Protein AF-A0A2V5MVK6-F1 (afdb_monomer)

Nearest PDB structures (foldseek):
  5brr-assembly1_E  TM=4.478E-01  e=1.417E-01  Homo sapiens
  4xsk-assembly1_U  TM=4.861E-01  e=4.712E-01  Homo sapiens
  4boh-assembly1_H  TM=4.352E-01  e=8.841E-01  Homo sapiens
  2pgb-assembly1_B  TM=3.565E-01  e=7.033E-01  Homo sapiens
  3hki-assembly1_B  TM=4.281E-01  e=1.397E+00  Mus musculus

Solvent-accessible surface area (backbone atoms only — not comparable to full-atom values): 9851 Å² total; per-residue (Å²): 133,85,86,83,58,66,47,79,47,48,34,74,73,56,76,62,59,75,86,83,44,82,58,70,43,84,49,91,91,46,57,37,76,65,52,62,48,82,54,76,89,72,81,55,84,75,80,56,97,80,70,69,93,68,65,58,37,45,33,42,51,30,73,74,48,55,72,72,40,67,88,78,56,80,87,76,53,78,90,70,61,82,85,71,82,58,82,54,81,70,42,75,50,75,53,71,49,62,50,72,92,56,43,52,76,57,102,90,48,53,50,58,52,76,43,63,50,66,20,34,30,57,59,68,69,55,33,60,73,71,73,47,51,62,76,83,47,88,60,67,49,65,56,86,92,73,61,73,81,121

Mean predicted aligned error: 9.44 Å

Radius of gyration: 18.19 Å; Cα contacts (8 Å, |Δi|>4): 181; chains: 1; bounding box: 41×37×44 Å

Sequence (150 aa):
MSLILVLLTAAHVTDHLDGHHFLFIPGEDRIIQVEGGFAQLGRAAERDEKASSLDVAYYHLERSFVKRLSNCYHPIAKSGIGMLDQTLNGDLYSLAGYPTATSIVESDSCAAEFFAMTGAVPHDRFYRKLGYRRDMHVLTQFNIRRNVML

Structure (mmCIF, N/CA/C/O backbone):
data_AF-A0A2V5MVK6-F1
#
_entry.id   AF-A0A2V5MVK6-F1
#
loop_
_atom_site.group_PDB
_atom_site.id
_atom_site.type_symbol
_atom_site.label_atom_id
_atom_site.label_alt_id
_atom_site.label_comp_id
_atom_site.label_asym_id
_atom_site.label_entity_id
_atom_site.label_seq_id
_atom_site.pdbx_PDB_ins_code
_atom_site.Cartn_x
_atom_site.Cartn_y
_atom_site.Cartn_z
_atom_site.occupancy
_atom_site.B_iso_or_equiv
_atom_site.auth_seq_id
_atom_site.auth_comp_id
_atom_site.auth_asym_id
_atom_site.auth_atom_id
_atom_site.pdbx_PDB_model_num
ATOM 1 N N . MET A 1 1 ? -5.739 -22.649 -16.959 1.00 47.34 1 MET A N 1
ATOM 2 C CA . MET A 1 1 ? -6.132 -21.229 -16.825 1.00 47.34 1 MET A CA 1
ATOM 3 C C . MET A 1 1 ? -4.904 -20.425 -16.443 1.00 47.34 1 MET A C 1
ATOM 5 O O . MET A 1 1 ? -4.215 -20.818 -15.512 1.00 47.34 1 MET A O 1
ATOM 9 N N . SER A 1 2 ? -4.602 -19.354 -17.173 1.00 59.47 2 SER A N 1
ATOM 10 C CA . SER A 1 2 ? -3.552 -18.410 -16.776 1.00 59.47 2 SER A CA 1
ATOM 11 C C . SER A 1 2 ? -4.073 -17.570 -15.611 1.00 59.47 2 SER A C 1
ATOM 13 O O . SER A 1 2 ? -5.128 -16.953 -15.736 1.00 59.47 2 SER A O 1
ATOM 15 N N . LEU A 1 3 ? -3.370 -17.577 -14.479 1.00 70.00 3 LEU A N 1
ATOM 16 C CA . LEU A 1 3 ? -3.653 -16.672 -13.364 1.00 70.00 3 LEU A CA 1
ATOM 17 C C . LEU A 1 3 ? -3.391 -15.234 -13.827 1.00 70.00 3 LEU A C 1
ATOM 19 O O . LEU A 1 3 ? -2.291 -14.927 -14.285 1.00 70.00 3 LEU A O 1
ATOM 23 N N . ILE A 1 4 ? -4.409 -14.380 -13.735 1.00 82.31 4 ILE A N 1
ATOM 24 C CA . ILE A 1 4 ? -4.283 -12.941 -13.977 1.00 82.31 4 ILE A CA 1
ATOM 25 C C . ILE A 1 4 ? -4.003 -12.294 -12.625 1.00 82.31 4 ILE A C 1
ATOM 27 O O . ILE A 1 4 ? -4.818 -12.412 -11.711 1.00 82.31 4 ILE A O 1
ATOM 31 N N . LEU A 1 5 ? -2.855 -11.629 -12.506 1.00 88.50 5 LEU A N 1
ATOM 32 C CA . LEU A 1 5 ? -2.513 -10.826 -11.339 1.00 88.50 5 LEU A CA 1
ATOM 33 C C . LEU A 1 5 ? -2.740 -9.350 -11.665 1.00 88.50 5 LEU A C 1
ATOM 35 O O . LEU A 1 5 ? -2.366 -8.877 -12.741 1.00 88.50 5 LEU A O 1
ATOM 39 N N . VAL A 1 6 ? -3.369 -8.641 -10.734 1.00 89.94 6 VAL A N 1
ATOM 40 C CA . VAL A 1 6 ? -3.643 -7.208 -10.844 1.00 89.94 6 VAL A CA 1
ATOM 41 C C . VAL A 1 6 ? -3.179 -6.498 -9.582 1.00 89.94 6 VAL A C 1
ATOM 43 O O . VAL A 1 6 ? -3.222 -7.077 -8.496 1.00 89.94 6 VAL A O 1
ATOM 46 N N . LEU A 1 7 ? -2.775 -5.239 -9.724 1.00 90.06 7 LEU A N 1
ATOM 47 C CA . LEU A 1 7 ? -2.661 -4.314 -8.599 1.00 90.06 7 LEU A CA 1
ATOM 48 C C . LEU A 1 7 ? -3.991 -3.589 -8.442 1.00 90.06 7 LEU A C 1
ATOM 50 O O . LEU A 1 7 ? -4.479 -3.023 -9.415 1.00 90.06 7 LEU A O 1
ATOM 54 N N . LEU A 1 8 ? -4.565 -3.600 -7.241 1.00 89.06 8 LEU A N 1
ATOM 55 C CA . LEU A 1 8 ? -5.685 -2.730 -6.887 1.00 89.06 8 LEU A CA 1
ATOM 56 C C . LEU A 1 8 ? -5.131 -1.408 -6.357 1.00 89.06 8 LEU A C 1
ATOM 58 O O . LEU A 1 8 ? -4.209 -1.407 -5.545 1.00 89.06 8 LEU A O 1
ATOM 62 N N . THR A 1 9 ? -5.681 -0.294 -6.825 1.00 87.69 9 THR A N 1
ATOM 63 C CA . THR A 1 9 ? -5.250 1.055 -6.438 1.00 87.69 9 THR A CA 1
ATOM 64 C C . THR A 1 9 ? -6.427 2.028 -6.481 1.00 87.69 9 THR A C 1
ATOM 66 O O . THR A 1 9 ? -7.531 1.655 -6.882 1.00 87.69 9 THR A O 1
ATOM 69 N N . ALA A 1 10 ? -6.205 3.270 -6.062 1.00 86.12 10 ALA A N 1
ATOM 70 C CA . ALA A 1 10 ? -7.167 4.344 -6.250 1.00 86.12 10 ALA A CA 1
ATOM 71 C C . ALA A 1 10 ? -7.251 4.751 -7.730 1.00 86.12 10 ALA A C 1
ATOM 73 O O . ALA A 1 10 ? -6.249 4.726 -8.449 1.00 86.12 10 ALA A O 1
ATOM 74 N N . ALA A 1 11 ? -8.437 5.134 -8.200 1.00 83.06 11 ALA A N 1
ATOM 75 C CA . ALA A 1 11 ? -8.629 5.534 -9.590 1.00 83.06 11 ALA A CA 1
ATOM 76 C C . ALA A 1 11 ? -7.834 6.803 -9.925 1.00 83.06 11 ALA A C 1
ATOM 78 O O . ALA A 1 11 ? -7.169 6.839 -10.961 1.00 83.06 11 ALA A O 1
ATOM 79 N N . HIS A 1 12 ? -7.793 7.783 -9.019 1.00 83.44 12 HIS A N 1
ATOM 80 C CA . HIS A 1 12 ? -7.043 9.024 -9.248 1.00 83.44 12 HIS A CA 1
ATOM 81 C C . HIS A 1 12 ? -5.528 8.806 -9.424 1.00 83.44 12 HIS A C 1
ATOM 83 O O . HIS A 1 12 ? -4.871 9.581 -10.111 1.00 83.44 12 HIS A O 1
ATOM 89 N N . VAL A 1 13 ? -4.954 7.731 -8.861 1.00 82.31 13 VAL A N 1
ATOM 90 C CA . VAL A 1 13 ? -3.531 7.382 -9.066 1.00 82.31 13 VAL A CA 1
ATOM 91 C C . VAL A 1 13 ? -3.256 7.061 -10.536 1.00 82.31 13 VAL A C 1
ATOM 93 O O . VAL A 1 13 ? -2.157 7.285 -11.036 1.00 82.31 13 VAL A O 1
ATOM 96 N N . THR A 1 14 ? -4.261 6.545 -11.242 1.00 77.12 14 THR A N 1
ATOM 97 C CA . THR A 1 14 ? -4.135 6.120 -12.639 1.00 77.12 14 THR A CA 1
ATOM 98 C C . THR A 1 14 ? -4.442 7.224 -13.647 1.00 77.12 14 THR A C 1
ATOM 100 O O . THR A 1 14 ? -4.042 7.099 -14.801 1.00 77.12 14 THR A O 1
ATOM 103 N N . ASP A 1 15 ? -5.065 8.328 -13.219 1.00 74.56 15 ASP A N 1
ATOM 104 C CA . ASP A 1 15 ? -5.422 9.455 -14.095 1.00 74.56 15 ASP A CA 1
ATOM 105 C C . ASP A 1 15 ? -4.197 10.147 -14.716 1.00 74.56 15 ASP A C 1
ATOM 107 O O . ASP A 1 15 ? -4.306 10.783 -15.764 1.00 74.56 15 ASP A O 1
ATOM 111 N N . HIS A 1 16 ? -3.030 10.003 -14.087 1.00 70.12 16 HIS A N 1
ATOM 112 C CA . HIS A 1 16 ? -1.780 10.623 -14.521 1.00 70.12 16 HIS A CA 1
ATOM 113 C C . HIS A 1 16 ? -0.935 9.735 -15.443 1.00 70.12 16 HIS A C 1
ATOM 115 O O . HIS A 1 16 ? 0.075 10.200 -15.955 1.00 70.12 16 HIS A O 1
ATOM 121 N N . LEU A 1 17 ? -1.320 8.475 -15.675 1.00 74.19 17 LEU A N 1
ATOM 122 C CA . LEU A 1 17 ? -0.550 7.545 -16.503 1.00 74.19 17 LEU A CA 1
ATOM 123 C C . LEU A 1 17 ? -0.769 7.848 -17.995 1.00 74.19 17 LEU A C 1
ATOM 125 O O . LEU A 1 17 ? -1.709 7.358 -18.617 1.00 74.19 17 LEU A O 1
ATOM 129 N N . ASP A 1 18 ? 0.115 8.658 -18.570 1.00 68.19 18 ASP A N 1
ATOM 130 C CA . ASP A 1 18 ? 0.027 9.193 -19.938 1.00 68.19 18 ASP A CA 1
ATOM 131 C C . ASP A 1 18 ? 1.228 8.808 -20.828 1.00 68.19 18 ASP A C 1
ATOM 133 O O . ASP A 1 18 ? 1.466 9.413 -21.871 1.00 68.19 18 ASP A O 1
ATOM 137 N N . GLY A 1 19 ? 1.992 7.789 -20.422 1.00 67.69 19 GLY A N 1
ATOM 138 C CA . GLY A 1 19 ? 3.211 7.343 -21.107 1.00 67.69 19 GLY A CA 1
ATOM 139 C C . GLY A 1 19 ? 4.476 8.108 -20.703 1.00 67.69 19 GLY A C 1
ATOM 140 O O . GLY A 1 19 ? 5.575 7.647 -21.009 1.00 67.69 19 GLY A O 1
ATOM 141 N N . HIS A 1 20 ? 4.334 9.220 -19.976 1.00 68.38 20 HIS A N 1
ATOM 142 C CA . HIS A 1 20 ? 5.441 9.953 -19.355 1.00 68.38 20 HIS A CA 1
ATOM 143 C C . HIS A 1 20 ? 5.488 9.775 -17.835 1.00 68.38 20 HIS A C 1
ATOM 145 O O . HIS A 1 20 ? 6.543 9.957 -17.231 1.00 68.38 20 HIS A O 1
ATOM 151 N N . HIS A 1 21 ? 4.374 9.368 -17.227 1.00 76.50 21 HIS A N 1
ATOM 152 C CA . HIS A 1 21 ? 4.305 8.996 -15.819 1.00 76.50 21 HIS A CA 1
ATOM 153 C C . HIS A 1 21 ? 4.133 7.488 -15.663 1.00 76.50 21 HIS A C 1
ATOM 155 O O . HIS A 1 21 ? 3.341 6.848 -16.362 1.00 76.50 21 HIS A O 1
ATOM 161 N N . PHE A 1 22 ? 4.860 6.929 -14.700 1.00 80.25 22 PHE A N 1
ATOM 162 C CA . PHE A 1 22 ? 4.906 5.498 -14.447 1.00 80.25 22 PHE A CA 1
ATOM 163 C C . PHE A 1 22 ? 4.495 5.183 -13.015 1.00 80.25 22 PHE A C 1
ATOM 165 O O . PHE A 1 22 ? 4.719 5.970 -12.095 1.00 80.25 22 PHE A O 1
ATOM 172 N N . LEU A 1 23 ? 3.906 4.004 -12.827 1.00 85.31 23 LEU A N 1
ATOM 173 C CA . LEU A 1 23 ? 3.623 3.482 -11.500 1.00 85.31 23 LEU A CA 1
ATOM 174 C C . LEU A 1 23 ? 4.868 2.777 -10.964 1.00 85.31 23 LEU A C 1
ATOM 176 O O . LEU A 1 23 ? 5.507 2.007 -11.681 1.00 85.31 23 LEU A O 1
ATOM 180 N N . PHE A 1 24 ? 5.166 3.000 -9.691 1.00 86.56 24 PHE A N 1
ATOM 181 C CA . PHE A 1 24 ? 6.271 2.364 -8.993 1.00 86.56 24 PHE A CA 1
ATOM 182 C C . PHE A 1 24 ? 5.759 1.600 -7.769 1.00 86.56 24 PHE A C 1
ATOM 184 O O . PHE A 1 24 ? 4.830 2.050 -7.098 1.00 86.56 24 PHE A O 1
ATOM 191 N N . ILE A 1 25 ? 6.366 0.450 -7.473 1.00 88.00 25 ILE A N 1
ATOM 192 C CA . ILE A 1 25 ? 6.083 -0.355 -6.276 1.00 88.00 25 ILE A CA 1
ATOM 193 C C . ILE A 1 25 ? 7.388 -0.792 -5.602 1.00 88.00 25 ILE A C 1
ATOM 195 O O . ILE A 1 25 ? 8.432 -0.814 -6.254 1.00 88.00 25 ILE A O 1
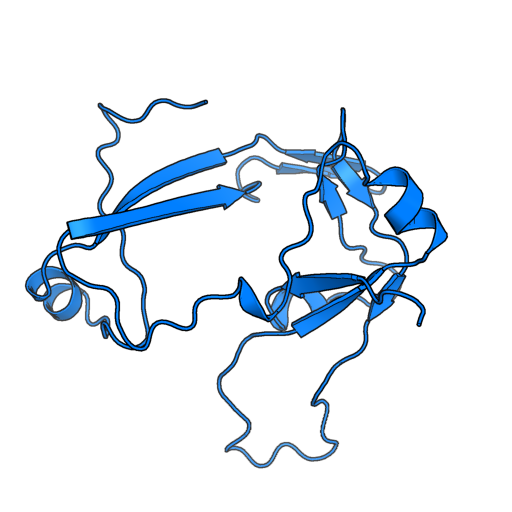ATOM 199 N N . PRO A 1 26 ? 7.363 -1.180 -4.320 1.00 86.06 26 PRO A N 1
ATOM 200 C CA . PRO A 1 26 ? 8.528 -1.766 -3.659 1.00 86.06 26 PRO A CA 1
ATOM 201 C C . PRO A 1 26 ? 9.023 -3.033 -4.364 1.00 86.06 26 PRO A C 1
ATOM 203 O O . PRO A 1 26 ? 8.244 -3.923 -4.681 1.00 86.06 26 PRO A O 1
ATOM 206 N N . GLY A 1 27 ? 10.315 -3.142 -4.618 1.00 82.12 27 GLY A N 1
ATOM 207 C CA . GLY A 1 27 ? 10.993 -4.395 -4.944 1.00 82.12 27 GLY A CA 1
ATOM 208 C C . GLY A 1 27 ? 11.749 -4.926 -3.727 1.00 82.12 27 GLY A C 1
ATOM 209 O O . GLY A 1 27 ? 11.575 -4.425 -2.621 1.00 82.12 27 GLY A O 1
ATOM 210 N N . GLU A 1 28 ? 12.606 -5.922 -3.944 1.00 79.50 28 GLU A N 1
ATOM 211 C CA . GLU A 1 28 ? 13.413 -6.542 -2.880 1.00 79.50 28 GLU A CA 1
ATOM 212 C C . GLU A 1 28 ? 14.358 -5.533 -2.211 1.00 79.50 28 GLU A C 1
ATOM 214 O O . GLU A 1 28 ? 14.342 -5.397 -0.993 1.00 79.50 28 GLU A O 1
ATOM 219 N N . ASP A 1 29 ? 15.080 -4.749 -3.019 1.00 77.12 29 ASP A N 1
ATOM 220 C CA . ASP A 1 29 ? 16.098 -3.805 -2.526 1.00 77.12 29 ASP A CA 1
ATOM 221 C C . ASP A 1 29 ? 15.823 -2.340 -2.897 1.00 77.12 29 ASP A C 1
ATOM 223 O O . ASP A 1 29 ? 16.532 -1.429 -2.472 1.00 77.12 29 ASP A O 1
ATOM 227 N N . ARG A 1 30 ? 14.836 -2.090 -3.762 1.00 79.62 30 ARG A N 1
ATOM 228 C CA . ARG A 1 30 ? 14.559 -0.757 -4.318 1.00 79.62 30 ARG A CA 1
ATOM 229 C C . ARG A 1 30 ? 13.133 -0.645 -4.809 1.00 79.62 30 ARG A C 1
ATOM 231 O O . ARG A 1 30 ? 12.511 -1.649 -5.132 1.00 79.62 30 ARG A O 1
ATOM 238 N N . ILE A 1 31 ? 12.650 0.578 -4.960 1.00 85.12 31 ILE A N 1
ATOM 239 C CA . ILE A 1 31 ? 11.402 0.849 -5.669 1.00 85.12 31 ILE A CA 1
ATOM 240 C C . ILE A 1 31 ? 11.617 0.572 -7.168 1.00 85.12 31 ILE A C 1
ATOM 242 O O . ILE A 1 31 ? 12.623 0.974 -7.751 1.00 85.12 31 ILE A O 1
ATOM 246 N N . ILE A 1 32 ? 10.692 -0.163 -7.784 1.00 85.56 32 ILE A N 1
ATOM 247 C CA . ILE A 1 32 ? 10.756 -0.606 -9.180 1.00 85.56 32 ILE A CA 1
ATOM 248 C C . ILE A 1 32 ? 9.540 -0.117 -9.959 1.00 85.56 32 ILE A C 1
ATOM 250 O O . ILE A 1 32 ? 8.426 -0.071 -9.435 1.00 85.56 32 ILE A O 1
ATOM 254 N N . GLN A 1 33 ? 9.752 0.220 -11.227 1.00 87.75 33 GLN A N 1
ATOM 255 C CA . GLN A 1 33 ? 8.669 0.545 -12.146 1.00 87.75 33 GLN A CA 1
ATOM 256 C C . GLN A 1 33 ? 7.810 -0.695 -12.416 1.00 87.75 33 GLN A C 1
ATOM 258 O O . GLN A 1 33 ? 8.331 -1.780 -12.681 1.00 87.75 33 GLN A O 1
ATOM 263 N N . VAL A 1 34 ? 6.493 -0.522 -12.371 1.00 88.00 34 VAL A N 1
ATOM 264 C CA . VAL A 1 34 ? 5.519 -1.549 -12.736 1.00 88.00 34 VAL A CA 1
ATOM 265 C C . VAL A 1 34 ? 5.458 -1.674 -14.254 1.00 88.00 34 VAL A C 1
ATOM 267 O O . VAL A 1 34 ? 5.206 -0.697 -14.956 1.00 88.00 34 VAL A O 1
ATOM 270 N N . GLU A 1 35 ? 5.645 -2.892 -14.756 1.00 87.62 35 G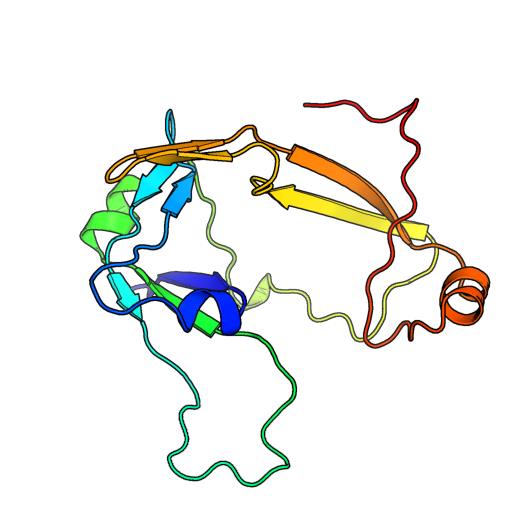LU A N 1
ATOM 271 C CA . GLU A 1 35 ? 5.432 -3.230 -16.167 1.00 87.62 35 GLU A CA 1
ATOM 272 C C . GLU A 1 35 ? 4.039 -3.845 -16.342 1.00 87.62 35 GLU A C 1
ATOM 274 O O . GLU A 1 35 ? 3.632 -4.752 -15.601 1.00 87.62 35 GLU A O 1
ATOM 279 N N . GLY A 1 36 ? 3.289 -3.351 -17.321 1.00 81.81 36 GLY A N 1
ATOM 280 C CA . GLY A 1 36 ? 1.903 -3.738 -17.505 1.00 81.81 36 GLY A CA 1
ATOM 281 C C . GLY A 1 36 ? 1.093 -2.732 -18.302 1.00 81.81 36 GLY A C 1
ATOM 282 O O . GLY A 1 36 ? 1.619 -1.879 -19.013 1.00 81.81 36 GLY A O 1
ATOM 283 N N . GLY A 1 37 ? -0.222 -2.861 -18.173 1.00 73.44 37 GLY A N 1
ATOM 284 C CA . GLY A 1 37 ? -1.176 -1.993 -18.838 1.00 73.44 37 GLY A CA 1
ATOM 285 C C . GLY A 1 37 ? -2.328 -1.636 -17.916 1.00 73.44 37 GLY A C 1
ATOM 286 O O . GLY A 1 37 ? -2.808 -2.452 -17.124 1.00 73.44 37 GLY A O 1
ATOM 287 N N . PHE A 1 38 ? -2.797 -0.403 -18.046 1.00 71.06 38 PHE A N 1
ATOM 288 C CA . PHE A 1 38 ? -4.013 0.030 -17.386 1.00 71.06 38 PHE A CA 1
ATOM 289 C C . PHE A 1 38 ? -5.231 -0.544 -18.116 1.00 71.06 38 PHE A C 1
ATOM 291 O O . PHE A 1 38 ? -5.353 -0.411 -19.333 1.00 71.06 38 PHE A O 1
ATOM 298 N N . ALA A 1 39 ? -6.147 -1.160 -17.373 1.00 61.53 39 ALA A N 1
ATOM 299 C CA . ALA A 1 39 ? -7.485 -1.448 -17.867 1.00 61.53 39 ALA A CA 1
ATOM 300 C C . ALA A 1 39 ? -8.482 -0.808 -16.907 1.00 61.53 39 ALA A C 1
ATOM 302 O O . ALA A 1 39 ? -8.645 -1.231 -15.766 1.00 61.53 39 ALA A O 1
ATOM 303 N N . GLN A 1 40 ? -9.146 0.247 -17.370 1.00 56.69 40 GLN A N 1
ATOM 304 C CA . GLN A 1 40 ? -10.197 0.891 -16.600 1.00 56.69 40 GLN A CA 1
ATOM 305 C C . GLN A 1 40 ? -11.495 0.109 -16.781 1.00 56.69 40 GLN A C 1
ATOM 307 O O . GLN A 1 40 ? -12.015 0.002 -17.891 1.00 56.69 40 GLN 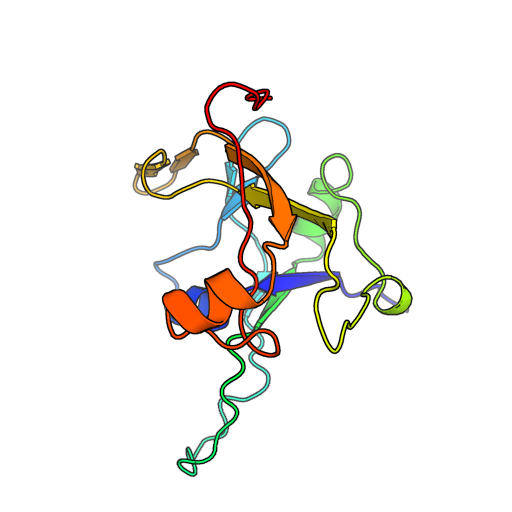A O 1
ATOM 312 N N . LEU A 1 41 ? -12.077 -0.379 -15.688 1.00 51.53 41 LEU A N 1
ATOM 313 C CA . LEU A 1 41 ? -13.524 -0.568 -15.656 1.00 51.53 41 LEU A CA 1
ATOM 314 C C . LEU A 1 41 ? -14.139 0.821 -15.447 1.00 51.53 41 LEU A C 1
ATOM 316 O O . LEU A 1 41 ? -14.043 1.371 -14.357 1.00 51.53 41 LEU A O 1
ATOM 320 N N . GLY A 1 42 ? -14.741 1.402 -16.488 1.00 46.28 42 GLY A N 1
ATOM 321 C CA . GLY A 1 42 ? -15.667 2.522 -16.296 1.00 46.28 42 GLY A CA 1
ATOM 322 C C . GLY A 1 42 ? -15.216 3.926 -16.699 1.00 46.28 42 GLY A C 1
ATOM 323 O O . GLY A 1 42 ? -15.808 4.886 -16.213 1.00 46.28 42 GLY A O 1
ATOM 324 N N . ARG A 1 43 ? -14.325 4.100 -17.686 1.00 42.25 43 ARG A N 1
ATOM 325 C CA . ARG A 1 43 ? -14.532 5.244 -18.598 1.00 42.25 43 ARG A CA 1
ATOM 326 C C . ARG A 1 43 ? -15.704 4.898 -19.516 1.00 42.25 43 ARG A C 1
ATOM 328 O O . ARG A 1 43 ? -15.531 4.597 -20.692 1.00 42.25 43 ARG A O 1
ATOM 335 N N . ALA A 1 44 ? -16.908 4.877 -18.943 1.00 39.94 44 ALA A N 1
ATOM 336 C CA . ALA A 1 44 ? -18.098 5.062 -19.745 1.00 39.94 44 ALA A CA 1
ATOM 337 C C . ALA A 1 44 ? -17.914 6.429 -20.406 1.00 39.94 44 ALA A C 1
ATOM 339 O O . ALA A 1 44 ? -17.842 7.457 -19.728 1.00 39.94 44 ALA A O 1
ATOM 340 N N . ALA A 1 45 ? -17.723 6.425 -21.724 1.00 40.06 45 ALA A N 1
ATOM 341 C CA . ALA A 1 45 ? -18.099 7.575 -22.520 1.00 40.06 45 ALA A CA 1
ATOM 342 C C . ALA A 1 45 ? -19.496 7.987 -22.032 1.00 40.06 45 ALA A C 1
ATOM 344 O O . ALA A 1 45 ? -20.360 7.123 -21.922 1.00 40.06 45 ALA A O 1
ATOM 345 N N . GLU A 1 46 ? -19.660 9.263 -21.679 1.00 40.06 46 GLU A N 1
ATOM 346 C CA . GLU A 1 46 ? -20.878 9.833 -21.082 1.00 40.06 46 GLU A CA 1
ATOM 347 C C . GLU A 1 46 ? -20.987 9.605 -19.560 1.00 40.06 46 GLU A C 1
ATOM 349 O O . GLU A 1 46 ? -21.636 8.690 -19.057 1.00 40.06 46 GLU A O 1
ATOM 354 N N . ARG A 1 47 ? -20.344 10.498 -18.789 1.00 45.28 47 ARG A N 1
ATOM 355 C CA . ARG A 1 47 ? -20.660 10.684 -17.367 1.00 45.28 47 ARG A CA 1
ATOM 356 C C . ARG A 1 47 ? -22.081 11.237 -17.255 1.00 45.28 47 ARG A C 1
ATOM 358 O O . ARG A 1 47 ? -22.289 12.441 -17.335 1.00 45.28 47 ARG A O 1
ATOM 365 N N . ASP A 1 48 ? -23.027 10.345 -17.011 1.00 43.12 48 ASP A N 1
ATOM 366 C CA . ASP A 1 48 ? -24.203 10.658 -16.211 1.00 43.12 48 ASP A CA 1
ATOM 367 C C . ASP A 1 48 ? -23.688 11.063 -14.812 1.00 43.12 48 ASP A C 1
ATOM 369 O O . ASP A 1 48 ? -22.877 10.349 -14.212 1.00 43.12 48 ASP A O 1
ATOM 373 N N . GLU A 1 49 ? -24.089 12.222 -14.284 1.00 46.50 49 GLU A N 1
ATOM 374 C CA . GLU A 1 49 ? -23.562 12.845 -13.046 1.00 46.50 49 GLU A CA 1
ATOM 375 C C . GLU A 1 49 ? -23.801 12.014 -11.760 1.00 46.50 49 GLU A C 1
ATOM 377 O O . GLU A 1 49 ? -23.476 12.434 -10.651 1.00 46.50 49 GLU A O 1
ATOM 382 N N . LYS A 1 50 ? -24.329 10.795 -11.902 1.00 46.06 50 LYS A N 1
ATOM 383 C CA . LYS A 1 50 ? -24.484 9.775 -10.855 1.00 46.06 50 LYS A CA 1
ATOM 384 C C . LYS A 1 50 ? -23.417 8.675 -10.906 1.00 46.06 50 LYS A C 1
ATOM 386 O O . LYS A 1 50 ? -23.566 7.653 -10.234 1.00 46.06 50 LYS A O 1
ATOM 391 N N . ALA A 1 51 ? -22.362 8.846 -11.704 1.00 47.97 51 ALA A N 1
ATOM 392 C CA . ALA A 1 51 ? -21.258 7.899 -11.807 1.00 47.97 51 ALA A CA 1
ATOM 393 C C . ALA A 1 51 ? -20.543 7.718 -10.451 1.00 47.97 51 ALA A C 1
ATOM 395 O O . ALA A 1 51 ? -19.737 8.550 -10.048 1.00 47.97 51 ALA A O 1
ATOM 396 N N . SER A 1 52 ? -20.890 6.626 -9.758 1.00 49.53 52 SER A N 1
ATOM 397 C CA . SER A 1 52 ? -20.123 5.889 -8.742 1.00 49.53 52 SER A CA 1
ATOM 398 C C . SER A 1 52 ? -18.951 6.650 -8.098 1.00 49.53 52 SER A C 1
ATOM 400 O O . SER A 1 52 ? -17.865 6.727 -8.666 1.00 49.53 52 SER A O 1
ATOM 402 N N . SER A 1 53 ? -19.128 7.094 -6.852 1.00 62.78 53 SER A N 1
ATOM 403 C CA . SER A 1 53 ? -18.112 7.733 -5.996 1.00 62.78 53 SER A CA 1
ATOM 404 C C . SER A 1 53 ? -16.948 6.818 -5.565 1.00 62.78 53 SER A C 1
ATOM 406 O O . SER A 1 53 ? -16.288 7.094 -4.565 1.00 62.78 53 SER A O 1
ATOM 408 N N . LEU A 1 54 ? -16.741 5.685 -6.238 1.00 71.44 54 LEU A N 1
ATOM 409 C CA . LEU A 1 54 ? -15.724 4.698 -5.889 1.00 71.44 54 LEU A CA 1
ATOM 410 C C . LEU A 1 54 ? -14.407 5.045 -6.578 1.00 71.44 54 LEU A C 1
ATOM 412 O O . LEU A 1 54 ? -14.248 4.861 -7.782 1.00 71.44 54 LEU A O 1
ATOM 416 N N . ASP A 1 55 ? -13.455 5.511 -5.784 1.00 79.00 55 ASP A N 1
ATOM 417 C CA . ASP A 1 55 ? -12.086 5.790 -6.203 1.00 79.00 55 ASP A CA 1
ATOM 418 C C . ASP A 1 55 ? -11.253 4.498 -6.199 1.00 79.00 55 ASP A C 1
ATOM 420 O O . ASP A 1 55 ? -10.376 4.302 -5.364 1.00 79.00 55 ASP A O 1
ATOM 424 N N . VAL A 1 56 ? -11.591 3.565 -7.095 1.00 82.69 56 VAL A N 1
ATOM 425 C CA . VAL A 1 56 ? -10.941 2.249 -7.209 1.00 82.69 56 VAL A CA 1
ATOM 426 C C . VAL A 1 56 ? -10.637 1.936 -8.671 1.00 82.69 56 VAL A C 1
ATOM 428 O O . VAL A 1 56 ? -11.496 2.067 -9.540 1.00 82.69 56 VAL A O 1
ATOM 431 N N . ALA A 1 57 ? -9.426 1.457 -8.935 1.00 83.94 57 ALA A N 1
ATOM 432 C CA . ALA A 1 57 ? -8.979 0.973 -10.230 1.00 83.94 57 ALA A CA 1
ATOM 433 C C . ALA A 1 57 ? -8.069 -0.252 -10.087 1.00 83.94 57 ALA A C 1
ATOM 435 O O . ALA A 1 57 ? -7.656 -0.630 -8.986 1.00 83.94 57 ALA A O 1
ATOM 436 N N . TYR A 1 58 ? -7.751 -0.881 -11.218 1.00 86.94 58 TYR A N 1
ATOM 437 C CA . TYR A 1 58 ? -6.785 -1.965 -11.261 1.00 86.94 58 TYR A CA 1
ATOM 438 C C . TYR A 1 58 ? -5.790 -1.799 -12.410 1.00 86.94 58 TYR A C 1
ATOM 440 O O . TYR A 1 58 ? -6.102 -1.243 -13.463 1.00 86.94 58 TYR A O 1
ATOM 448 N N . TYR A 1 59 ? -4.579 -2.303 -12.197 1.00 86.69 59 TYR A N 1
ATOM 449 C CA . TYR A 1 59 ? -3.504 -2.317 -13.181 1.00 86.69 59 TYR A CA 1
ATOM 450 C C . TYR A 1 59 ? -3.136 -3.768 -13.496 1.00 86.69 59 TYR A C 1
ATOM 452 O O . TYR A 1 59 ? -2.818 -4.541 -12.586 1.00 86.69 59 TYR A O 1
ATOM 460 N N . HIS A 1 60 ? -3.210 -4.164 -14.768 1.00 87.31 60 HIS A N 1
ATOM 461 C CA . HIS A 1 60 ? -2.813 -5.506 -15.184 1.00 87.31 60 HIS A CA 1
ATOM 462 C C . HIS A 1 60 ? -1.296 -5.608 -15.224 1.00 87.31 60 HIS A C 1
ATOM 464 O O . HIS A 1 60 ? -0.640 -4.830 -15.911 1.00 87.31 60 HIS A O 1
ATOM 470 N N . LEU A 1 61 ? -0.751 -6.603 -14.527 1.00 88.12 61 LEU A N 1
ATOM 471 C CA . LEU A 1 61 ? 0.685 -6.839 -14.500 1.00 88.12 61 LEU A CA 1
ATOM 472 C C . LEU A 1 61 ? 1.131 -7.682 -15.693 1.00 88.12 61 LEU A C 1
ATOM 474 O O . LEU A 1 61 ? 0.536 -8.722 -15.994 1.00 88.12 61 LEU A O 1
ATOM 478 N N . GLU A 1 62 ? 2.222 -7.271 -16.335 1.00 88.62 62 GLU A N 1
ATOM 479 C CA . GLU A 1 62 ? 2.876 -8.088 -17.349 1.00 88.62 62 GLU A CA 1
ATOM 480 C C . GLU A 1 62 ? 3.379 -9.411 -16.756 1.00 88.62 62 GLU A C 1
ATOM 482 O O . GLU A 1 62 ? 3.903 -9.484 -15.644 1.00 88.62 62 GLU A O 1
ATOM 487 N N . ARG A 1 63 ? 3.265 -10.506 -17.513 1.00 86.19 63 ARG A N 1
ATOM 488 C CA . ARG A 1 63 ? 3.650 -11.839 -17.017 1.00 86.19 63 ARG A CA 1
ATOM 489 C C . ARG A 1 63 ? 5.146 -11.941 -16.689 1.00 86.19 63 ARG A C 1
ATOM 491 O O . ARG A 1 63 ? 5.518 -12.692 -15.789 1.00 86.19 63 ARG A O 1
ATOM 498 N N . SER A 1 64 ? 5.993 -11.234 -17.436 1.00 87.44 64 SER A N 1
ATOM 499 C CA . SER A 1 64 ? 7.432 -11.056 -17.178 1.00 87.44 64 SER A CA 1
ATOM 500 C C . SER A 1 64 ? 7.670 -10.393 -15.824 1.00 87.44 64 SER A C 1
ATOM 502 O O . SER A 1 64 ? 8.468 -10.896 -15.034 1.00 87.44 64 SER A O 1
ATOM 504 N N . PHE A 1 65 ? 6.926 -9.328 -15.530 1.00 87.50 65 PHE A N 1
ATOM 505 C CA . PHE A 1 65 ? 6.978 -8.606 -14.264 1.00 87.50 65 PHE A CA 1
ATOM 506 C C . PHE A 1 65 ? 6.592 -9.484 -13.078 1.00 87.50 65 PHE A C 1
ATOM 508 O O . PHE A 1 65 ? 7.350 -9.595 -12.120 1.00 87.50 65 PHE A O 1
ATOM 515 N N . VAL A 1 66 ? 5.467 -10.200 -13.175 1.00 86.81 66 VAL A N 1
ATOM 516 C CA . VAL A 1 66 ? 4.973 -11.077 -12.097 1.00 86.81 66 VAL A CA 1
ATOM 517 C C . VAL A 1 66 ? 6.007 -12.128 -11.688 1.00 86.81 66 VAL A C 1
ATOM 519 O O . VAL A 1 66 ? 6.160 -12.409 -10.502 1.00 86.81 66 VAL A O 1
ATOM 522 N N . LYS A 1 67 ? 6.761 -12.685 -12.644 1.00 82.88 67 LYS A N 1
ATOM 523 C CA . LYS A 1 67 ? 7.828 -13.656 -12.348 1.00 82.88 67 LYS A CA 1
ATOM 524 C C . LYS A 1 67 ? 8.968 -13.072 -11.510 1.00 82.88 67 LYS A C 1
ATOM 526 O O . LYS A 1 67 ? 9.671 -13.841 -10.869 1.00 82.88 67 LYS A O 1
ATOM 531 N N . ARG A 1 68 ? 9.160 -11.749 -11.525 1.00 81.81 68 ARG A N 1
ATOM 532 C CA . ARG A 1 68 ? 10.168 -11.049 -10.715 1.00 81.81 68 ARG A CA 1
ATOM 533 C C . ARG A 1 68 ? 9.658 -10.659 -9.325 1.00 81.81 68 ARG A C 1
ATOM 535 O O . ARG A 1 68 ? 10.471 -10.387 -8.456 1.00 81.81 68 ARG A O 1
ATOM 542 N N . LEU A 1 69 ? 8.340 -10.651 -9.099 1.00 79.06 69 LEU A N 1
ATOM 543 C CA . LEU A 1 69 ? 7.733 -10.244 -7.821 1.00 79.06 69 LEU A CA 1
ATOM 544 C C . LEU A 1 69 ? 7.711 -11.339 -6.745 1.00 79.06 69 LEU A C 1
ATOM 546 O O . LEU A 1 69 ? 7.380 -11.042 -5.598 1.00 79.06 69 LEU A O 1
ATOM 550 N N . SER A 1 70 ? 8.002 -12.596 -7.095 1.00 65.62 70 SER A N 1
ATOM 551 C CA . SER A 1 70 ? 7.577 -13.772 -6.318 1.00 65.62 70 SER A CA 1
ATOM 552 C C . SER A 1 70 ? 8.103 -13.861 -4.881 1.00 65.62 70 SER A C 1
ATOM 554 O O . SER A 1 70 ? 7.546 -14.632 -4.109 1.00 65.62 70 SER A O 1
ATOM 556 N N . ASN A 1 71 ? 9.132 -13.092 -4.512 1.00 73.06 71 ASN A N 1
ATOM 557 C CA . ASN A 1 71 ? 9.724 -13.139 -3.170 1.00 73.06 71 ASN A CA 1
ATOM 558 C C . ASN A 1 71 ? 9.244 -12.007 -2.245 1.00 73.06 71 ASN A C 1
ATOM 560 O O . ASN A 1 71 ? 9.290 -12.160 -1.028 1.00 73.06 71 ASN A O 1
ATOM 564 N N . CYS A 1 72 ? 8.747 -10.895 -2.796 1.00 74.38 72 CYS A N 1
ATOM 565 C CA . CYS A 1 72 ? 8.346 -9.716 -2.013 1.00 74.38 72 CYS A CA 1
ATOM 566 C C . CYS A 1 72 ? 6.825 -9.583 -1.869 1.00 74.38 72 CYS A C 1
ATOM 568 O O . CYS A 1 72 ? 6.345 -8.828 -1.027 1.00 74.38 72 CYS A O 1
ATOM 570 N N . TYR A 1 73 ? 6.057 -10.316 -2.681 1.00 86.12 73 TYR A N 1
ATOM 571 C CA . TYR A 1 73 ? 4.607 -10.177 -2.758 1.00 86.12 73 TYR A CA 1
ATOM 572 C C . TYR A 1 73 ? 3.891 -11.507 -2.597 1.00 86.12 73 TYR A C 1
ATOM 574 O O . TYR A 1 73 ? 4.196 -12.487 -3.273 1.00 86.12 73 TYR A O 1
ATOM 582 N N . HIS A 1 74 ? 2.853 -11.491 -1.765 1.00 87.12 74 HIS A N 1
ATOM 583 C CA . HIS A 1 74 ? 1.896 -12.581 -1.628 1.00 87.12 74 HIS A CA 1
ATOM 584 C C . HIS A 1 74 ? 0.536 -12.116 -2.165 1.00 87.12 74 HIS A C 1
ATOM 586 O O . HIS A 1 74 ? -0.160 -11.360 -1.484 1.00 87.12 74 HIS A O 1
ATOM 592 N N . PRO A 1 75 ? 0.148 -12.519 -3.391 1.00 87.75 75 PRO A N 1
ATOM 593 C CA . PRO A 1 75 ? -1.144 -12.162 -3.960 1.00 87.75 75 PRO A CA 1
ATOM 594 C C . PRO A 1 75 ? -2.311 -12.596 -3.075 1.00 87.75 75 PRO A C 1
ATOM 596 O O . PRO A 1 75 ? -2.391 -13.750 -2.652 1.00 87.75 75 PRO A O 1
ATOM 599 N N . ILE A 1 76 ? -3.261 -11.690 -2.861 1.00 89.31 76 ILE A N 1
ATOM 600 C CA . ILE A 1 76 ? -4.498 -11.992 -2.144 1.00 89.31 76 ILE A CA 1
ATOM 601 C C . ILE A 1 76 ? -5.524 -12.499 -3.159 1.00 89.31 76 ILE A C 1
ATOM 603 O O . ILE A 1 76 ? -5.875 -11.806 -4.115 1.00 89.31 76 ILE A O 1
ATOM 607 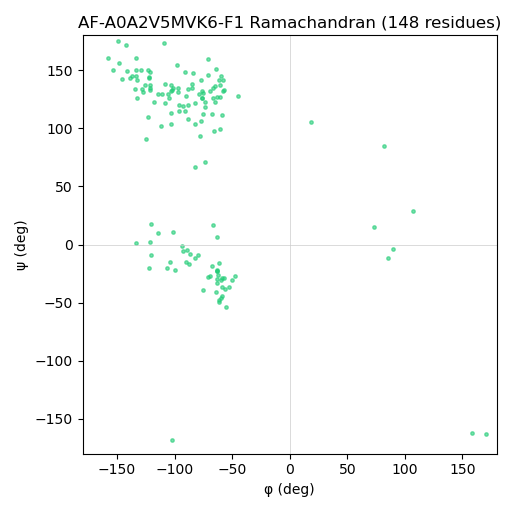N N .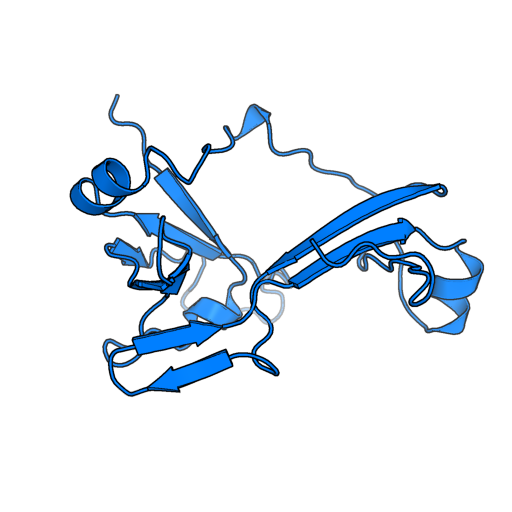 ALA A 1 77 ? -6.009 -13.727 -2.968 1.00 88.62 77 ALA A N 1
ATOM 608 C CA . ALA A 1 77 ? -7.109 -14.254 -3.768 1.00 88.62 77 ALA A CA 1
ATOM 609 C C . ALA A 1 77 ? -8.383 -13.435 -3.519 1.00 88.62 77 ALA A C 1
ATOM 611 O O . ALA A 1 77 ? -8.602 -12.956 -2.410 1.00 88.62 77 ALA A O 1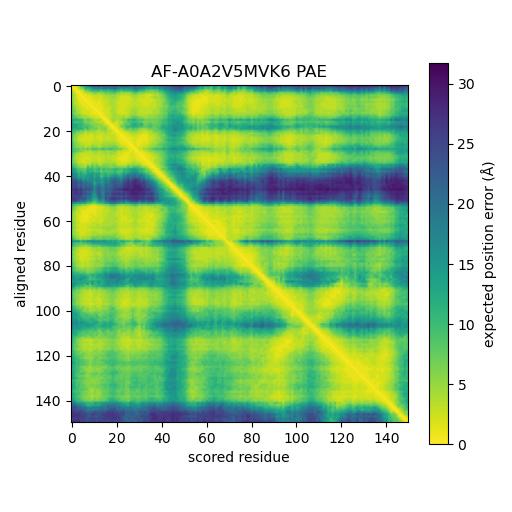
ATOM 612 N N . LYS A 1 78 ? -9.283 -13.346 -4.506 1.00 84.81 78 LYS A N 1
ATOM 613 C CA . LYS A 1 78 ? -10.557 -12.618 -4.349 1.00 84.81 78 LYS A CA 1
ATOM 614 C C . LYS A 1 78 ? -11.349 -13.066 -3.111 1.00 84.81 78 LYS A C 1
ATOM 616 O O . LYS A 1 78 ? -11.956 -12.238 -2.449 1.00 84.81 78 LYS A O 1
ATOM 621 N N . SER A 1 79 ? -11.312 -14.357 -2.779 1.00 86.19 79 SER A N 1
ATOM 622 C CA . SER A 1 79 ? -11.952 -14.920 -1.581 1.00 86.19 79 SER A CA 1
ATOM 623 C C . SER A 1 79 ? -11.317 -14.475 -0.259 1.00 86.19 79 SER A C 1
ATOM 625 O O . SER A 1 79 ? -11.940 -14.623 0.783 1.00 86.19 79 SER A O 1
ATOM 627 N N . GLY A 1 80 ? -10.081 -13.972 -0.289 1.00 84.94 80 GLY A N 1
ATOM 628 C CA . GLY A 1 80 ? -9.383 -13.398 0.861 1.00 84.94 80 GLY A CA 1
ATOM 629 C C . GLY A 1 80 ? -9.623 -11.897 1.041 1.00 84.94 80 GLY A C 1
ATOM 630 O O . GLY A 1 80 ? -9.164 -11.334 2.029 1.00 84.94 80 GLY A O 1
ATOM 631 N N . ILE A 1 81 ? -10.331 -11.242 0.114 1.00 83.50 81 ILE A N 1
ATOM 632 C CA . ILE A 1 81 ? -10.712 -9.834 0.253 1.00 83.50 81 ILE A CA 1
ATOM 633 C C . ILE A 1 81 ? -11.970 -9.774 1.122 1.00 83.50 81 ILE A C 1
ATOM 635 O O . ILE A 1 81 ? -13.072 -10.085 0.668 1.00 83.50 81 ILE A O 1
ATOM 639 N N . GLY A 1 82 ? -11.794 -9.389 2.386 1.00 78.94 82 GLY A N 1
ATOM 640 C CA . GLY A 1 82 ? -12.904 -9.114 3.292 1.00 78.94 82 GLY A CA 1
ATOM 641 C C . GLY A 1 82 ? -13.574 -7.791 2.933 1.00 78.94 82 GLY A C 1
ATOM 642 O O . GLY A 1 82 ? -12.942 -6.741 3.002 1.00 78.94 82 GLY A O 1
ATOM 643 N N . MET A 1 83 ? -14.854 -7.841 2.570 1.00 72.19 83 MET A N 1
ATOM 644 C CA . MET A 1 83 ? -15.697 -6.650 2.466 1.00 72.19 83 MET A CA 1
ATOM 645 C C . MET A 1 83 ? -16.366 -6.443 3.822 1.00 72.19 83 MET A C 1
ATOM 647 O O . MET A 1 83 ? -17.126 -7.300 4.271 1.00 72.19 83 MET A O 1
ATOM 651 N N . LEU A 1 84 ? -16.041 -5.341 4.493 1.00 70.12 84 LEU A N 1
ATOM 652 C CA . LEU A 1 84 ? -16.662 -4.965 5.758 1.00 70.12 84 LEU A CA 1
ATOM 653 C C . LEU A 1 84 ? -17.638 -3.823 5.498 1.00 70.12 84 LEU A C 1
ATOM 655 O O . LEU A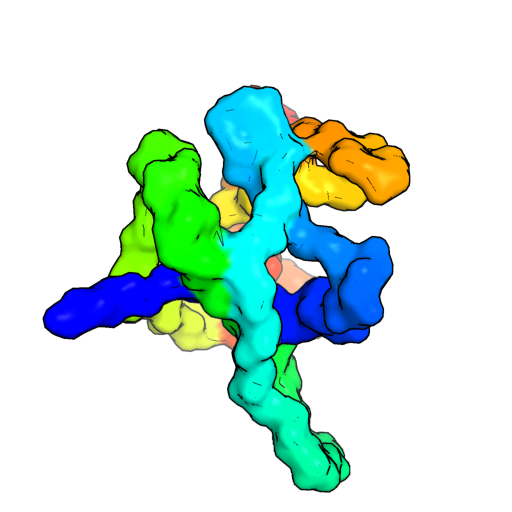 1 84 ? -17.245 -2.794 4.954 1.00 70.12 84 LEU A O 1
ATOM 659 N N . ASP A 1 85 ? -18.889 -3.992 5.919 1.00 66.31 85 ASP A N 1
ATOM 660 C CA . ASP A 1 85 ? -19.907 -2.944 5.780 1.00 66.31 85 ASP A CA 1
ATOM 661 C C . ASP A 1 85 ? -19.641 -1.770 6.734 1.00 66.31 85 ASP A C 1
ATOM 663 O O . ASP A 1 85 ? -20.040 -0.638 6.463 1.00 66.31 85 ASP A O 1
ATOM 667 N N . GLN A 1 86 ? -18.987 -2.033 7.874 1.00 67.19 86 GLN A N 1
ATOM 668 C CA . GLN A 1 86 ? -18.655 -1.045 8.902 1.00 67.19 86 GLN A CA 1
ATOM 669 C C . GLN A 1 86 ? -17.410 -1.473 9.686 1.00 67.19 86 GLN A C 1
ATOM 671 O O . GLN A 1 86 ? -17.176 -2.661 9.903 1.00 67.19 86 GLN A O 1
ATOM 676 N N . THR A 1 87 ? -16.652 -0.499 10.185 1.00 70.31 87 THR A N 1
ATOM 677 C CA . THR A 1 87 ? -15.596 -0.741 11.178 1.00 70.31 87 THR A CA 1
ATOM 678 C C . THR A 1 87 ? -16.209 -0.949 12.567 1.00 70.31 87 THR A C 1
ATOM 680 O O . THR A 1 87 ? -17.141 -0.230 12.932 1.00 70.31 87 THR A O 1
ATOM 683 N N . LEU A 1 88 ? -15.697 -1.862 13.398 1.00 72.94 88 LEU A N 1
ATOM 684 C CA . LEU A 1 88 ? -16.169 -2.071 14.777 1.00 72.94 88 LEU A CA 1
ATOM 685 C C . LEU A 1 88 ? -15.286 -1.340 15.800 1.00 72.94 88 LEU A C 1
ATOM 687 O O . LEU A 1 88 ? -14.133 -0.995 15.548 1.00 72.94 88 LEU A O 1
ATOM 691 N N . ASN A 1 89 ? -15.859 -0.999 16.962 1.00 71.81 89 ASN A N 1
ATOM 692 C CA . ASN A 1 89 ? -15.102 -0.326 18.023 1.00 71.81 89 ASN A CA 1
ATOM 693 C C . ASN A 1 89 ? -14.042 -1.293 18.554 1.00 71.81 89 ASN A C 1
ATOM 695 O O . ASN A 1 89 ? -14.390 -2.379 19.005 1.00 71.81 89 ASN A O 1
ATOM 699 N N . GLY A 1 90 ? -12.782 -0.861 18.570 1.00 73.31 90 GLY A N 1
ATOM 700 C CA . GLY A 1 90 ? -11.672 -1.693 19.037 1.00 73.31 90 GL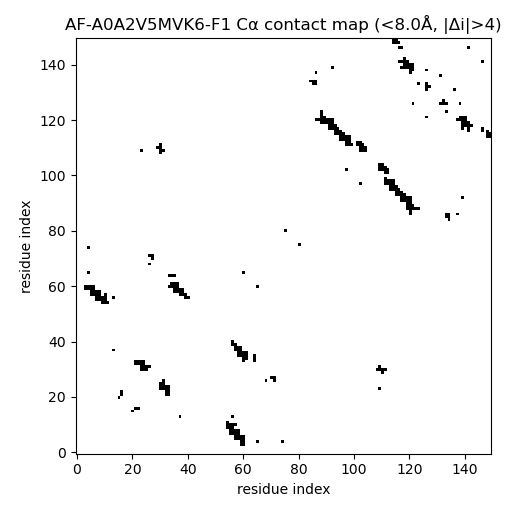Y A CA 1
ATOM 701 C C . GLY A 1 90 ? -11.011 -2.538 17.950 1.00 73.31 90 GLY A C 1
ATOM 702 O O . GLY A 1 90 ? -9.982 -3.144 18.240 1.00 73.31 90 GLY A O 1
ATOM 703 N N . ASP A 1 91 ? -11.521 -2.521 16.714 1.00 83.94 91 ASP A N 1
ATOM 704 C CA . ASP A 1 91 ? -10.773 -3.045 15.573 1.00 83.94 91 ASP A CA 1
ATOM 705 C C . ASP A 1 91 ? -9.434 -2.310 15.447 1.00 83.94 91 ASP A C 1
ATOM 707 O O . ASP A 1 91 ? -9.353 -1.090 15.643 1.00 83.94 91 ASP A O 1
ATOM 711 N N . LEU A 1 92 ? -8.389 -3.053 15.090 1.00 86.12 92 LEU A N 1
ATOM 712 C CA . LEU A 1 92 ? -7.070 -2.518 14.780 1.00 86.12 92 LEU A CA 1
ATOM 713 C C . LEU A 1 92 ? -6.873 -2.514 13.268 1.00 86.12 92 LEU A C 1
ATOM 715 O O . LEU A 1 92 ? -7.092 -3.526 12.609 1.00 86.12 92 LEU A O 1
ATOM 719 N N . TYR A 1 93 ? -6.412 -1.385 12.741 1.00 86.19 93 TYR A N 1
ATOM 720 C CA . TYR A 1 93 ? -6.041 -1.245 11.339 1.00 86.19 93 TYR A CA 1
ATOM 721 C C . TYR A 1 93 ? -4.581 -0.835 11.241 1.00 86.19 93 TYR A C 1
ATOM 723 O O . TYR A 1 93 ? -4.122 0.046 11.977 1.00 86.19 93 TYR A O 1
ATOM 731 N N . SER A 1 94 ? -3.878 -1.457 10.302 1.00 87.12 94 SER A N 1
ATOM 732 C CA . SER A 1 94 ? -2.528 -1.076 9.912 1.00 87.12 94 SER A CA 1
ATOM 733 C C . SER A 1 94 ? -2.579 -0.376 8.560 1.00 87.12 94 SER A C 1
ATOM 735 O O . SER A 1 94 ? -3.178 -0.882 7.613 1.00 87.12 94 SER A O 1
ATOM 737 N N . LEU A 1 95 ? -1.953 0.792 8.479 1.00 86.44 95 LEU A N 1
ATOM 738 C CA . LEU A 1 95 ? -1.726 1.529 7.242 1.00 86.44 95 LEU A CA 1
ATOM 739 C C . LEU A 1 95 ? -0.229 1.492 6.967 1.00 86.44 95 LEU A C 1
ATOM 741 O O . LEU A 1 95 ? 0.559 1.808 7.858 1.00 86.44 95 LEU A O 1
ATOM 745 N N . ALA A 1 96 ? 0.150 1.106 5.756 1.00 88.44 96 ALA A N 1
ATOM 746 C CA . ALA A 1 96 ? 1.539 0.998 5.342 1.00 88.44 96 ALA A CA 1
ATOM 747 C C . ALA A 1 96 ? 1.708 1.568 3.934 1.00 88.44 96 ALA A C 1
ATOM 749 O O . ALA A 1 96 ? 0.809 1.443 3.101 1.00 88.44 96 ALA A O 1
ATOM 750 N N . GLY A 1 97 ? 2.848 2.194 3.669 1.00 88.88 97 GLY A N 1
ATOM 751 C CA . GLY A 1 97 ? 3.141 2.762 2.363 1.00 88.88 97 GLY A CA 1
ATOM 752 C C . GLY A 1 97 ? 4.394 3.621 2.362 1.00 88.88 97 GLY A C 1
ATOM 753 O O . GLY A 1 97 ? 5.210 3.559 3.275 1.00 88.88 97 GLY A O 1
ATOM 754 N N . TYR A 1 98 ? 4.517 4.430 1.316 1.00 87.50 98 TYR A N 1
ATOM 755 C CA . TYR A 1 98 ? 5.666 5.290 1.052 1.00 87.50 98 TYR A CA 1
ATOM 756 C C . TYR A 1 98 ? 5.142 6.716 0.886 1.00 87.50 98 TYR A C 1
ATOM 758 O O . TYR A 1 98 ? 4.694 7.078 -0.204 1.00 87.50 98 TYR A O 1
ATOM 766 N N . PRO A 1 99 ? 5.063 7.500 1.976 1.00 84.94 99 PRO A N 1
ATOM 767 C CA . PRO A 1 99 ? 4.492 8.836 1.933 1.00 84.94 99 PRO A CA 1
ATOM 768 C C . PRO A 1 99 ? 5.270 9.736 0.975 1.00 84.94 99 PRO A C 1
ATOM 770 O O . PRO A 1 99 ? 6.493 9.798 1.029 1.00 84.94 99 PRO A O 1
ATOM 773 N N . THR A 1 100 ? 4.567 10.528 0.164 1.00 80.38 100 THR A N 1
ATOM 774 C CA . THR A 1 100 ? 5.222 11.493 -0.739 1.00 80.38 100 THR A CA 1
ATOM 775 C C . THR A 1 100 ? 6.090 12.503 0.020 1.00 80.38 100 THR A C 1
ATOM 777 O O . THR A 1 100 ? 7.095 12.983 -0.489 1.00 80.38 100 THR A O 1
ATOM 780 N N . ALA A 1 101 ? 5.736 12.799 1.276 1.00 80.19 101 ALA A N 1
ATOM 781 C CA . ALA A 1 101 ? 6.506 13.691 2.140 1.00 80.19 101 ALA A CA 1
ATOM 782 C C . ALA A 1 101 ? 7.927 13.178 2.452 1.00 80.19 101 ALA A C 1
ATOM 784 O O . ALA A 1 101 ? 8.783 13.981 2.811 1.00 80.19 101 ALA A O 1
ATOM 785 N N . THR A 1 102 ? 8.170 11.870 2.326 1.00 79.56 102 THR A N 1
ATOM 786 C CA . THR A 1 102 ? 9.475 11.225 2.548 1.00 79.56 102 THR A CA 1
ATOM 787 C C . THR A 1 102 ? 10.051 10.619 1.265 1.00 79.56 102 THR A C 1
ATOM 789 O O . THR A 1 102 ? 11.041 9.891 1.322 1.00 79.56 102 THR A O 1
ATOM 792 N N . SER A 1 103 ? 9.448 10.902 0.103 1.00 81.12 103 SER A N 1
ATOM 793 C CA . SER A 1 103 ? 9.920 10.403 -1.188 1.00 81.12 103 SER A CA 1
ATOM 794 C C . SER A 1 103 ? 10.793 11.423 -1.913 1.00 81.12 103 SER A C 1
ATOM 796 O O . SER A 1 103 ? 10.417 12.586 -2.053 1.00 81.12 103 SER A O 1
ATOM 798 N N . ILE A 1 104 ? 11.913 10.954 -2.447 1.00 80.31 104 ILE A N 1
ATOM 799 C CA . ILE A 1 104 ? 12.764 11.633 -3.416 1.00 80.31 104 ILE A CA 1
ATOM 800 C C . ILE A 1 104 ? 12.479 10.988 -4.771 1.00 80.31 104 ILE A C 1
ATOM 802 O O . ILE A 1 104 ? 12.762 9.808 -4.977 1.00 80.31 104 ILE A O 1
ATOM 806 N N . VAL A 1 105 ? 11.885 11.759 -5.679 1.00 73.06 105 VAL A N 1
ATOM 807 C CA . VAL A 1 105 ? 11.576 11.315 -7.041 1.00 73.06 105 VAL A CA 1
ATOM 808 C C . VAL A 1 105 ? 12.525 12.018 -8.003 1.00 73.06 105 VAL A C 1
ATOM 810 O O . VAL A 1 105 ? 12.563 13.247 -8.056 1.00 73.06 105 VAL A O 1
ATOM 813 N N . GLU A 1 106 ? 13.279 11.232 -8.760 1.00 70.19 106 GLU A N 1
ATOM 814 C CA . GLU A 1 106 ? 14.101 11.667 -9.885 1.00 70.19 106 GLU A CA 1
ATOM 815 C C . GLU A 1 106 ? 13.480 11.173 -11.202 1.00 70.19 106 GLU A C 1
ATOM 817 O O . GLU A 1 106 ? 12.501 10.427 -11.213 1.00 70.19 106 GLU A O 1
ATOM 822 N N . SER A 1 107 ? 14.038 11.605 -12.334 1.00 62.47 107 SER A N 1
ATOM 823 C CA . SER A 1 107 ? 13.480 11.347 -13.672 1.00 62.47 107 SER A CA 1
ATOM 824 C C . SER A 1 107 ? 13.288 9.855 -13.994 1.00 62.47 107 SER A C 1
ATOM 826 O O . SER A 1 107 ? 12.409 9.507 -14.778 1.00 62.47 107 SER A O 1
ATOM 828 N N . ASP A 1 108 ? 14.113 8.983 -13.412 1.00 65.69 108 ASP A N 1
ATOM 829 C CA . ASP A 1 108 ? 14.153 7.537 -13.649 1.00 65.69 108 ASP A CA 1
ATOM 830 C C . ASP A 1 108 ? 14.209 6.703 -12.355 1.00 65.69 108 ASP A C 1
ATOM 832 O O . ASP A 1 108 ? 14.272 5.471 -12.410 1.00 65.69 108 ASP A O 1
ATOM 836 N N . SER A 1 109 ? 14.181 7.348 -11.186 1.00 67.31 109 SER A N 1
ATOM 837 C CA . SER A 1 109 ? 14.336 6.675 -9.900 1.00 67.31 109 SER A CA 1
ATOM 838 C C . SER A 1 109 ? 13.424 7.267 -8.826 1.00 67.31 109 SER A C 1
ATOM 840 O O . SER A 1 109 ? 13.064 8.441 -8.844 1.00 67.31 109 SER A O 1
ATOM 842 N N . CYS A 1 110 ? 13.007 6.427 -7.884 1.00 78.06 110 CYS A N 1
ATOM 843 C CA . CYS A 1 110 ? 12.255 6.849 -6.712 1.00 78.06 110 CYS A CA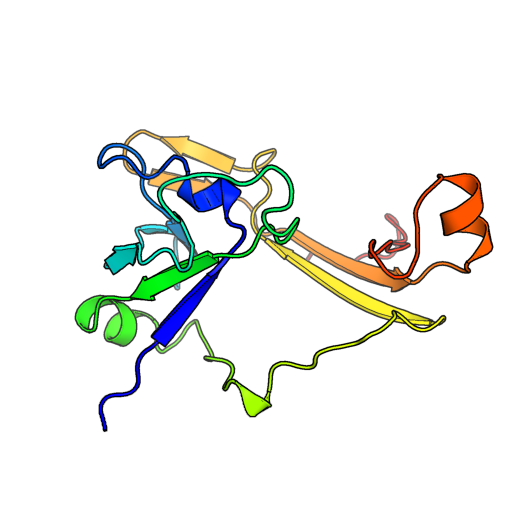 1
ATOM 844 C C . CYS A 1 110 ? 12.898 6.202 -5.490 1.00 78.06 110 CYS A C 1
ATOM 846 O O . CYS A 1 110 ? 13.070 4.983 -5.442 1.00 78.06 110 CYS A O 1
ATOM 848 N N . ALA A 1 111 ? 13.258 7.018 -4.509 1.00 81.94 111 ALA A N 1
ATOM 849 C CA . ALA A 1 111 ? 13.645 6.572 -3.184 1.00 81.94 111 ALA A CA 1
ATOM 850 C C . ALA A 1 111 ? 12.593 7.080 -2.204 1.00 81.94 111 ALA A C 1
ATOM 852 O O . ALA A 1 111 ? 12.260 8.258 -2.211 1.00 81.94 111 ALA A O 1
ATOM 853 N N . ALA A 1 112 ? 12.049 6.213 -1.361 1.00 83.56 112 ALA A N 1
ATOM 854 C CA . ALA A 1 112 ? 11.111 6.638 -0.335 1.00 83.56 112 ALA A CA 1
ATOM 855 C C . ALA A 1 112 ? 11.283 5.782 0.911 1.00 83.56 112 ALA A C 1
ATOM 857 O O . ALA A 1 112 ? 11.522 4.575 0.823 1.00 83.56 112 ALA A O 1
ATOM 858 N N . GLU A 1 113 ? 11.144 6.415 2.069 1.00 84.62 113 GLU A N 1
ATOM 859 C CA . GLU A 1 113 ? 11.152 5.701 3.338 1.00 84.62 113 GLU A CA 1
ATOM 860 C C . GLU A 1 113 ? 9.813 4.998 3.546 1.00 84.62 113 GLU A C 1
ATOM 862 O O . GLU A 1 113 ? 8.741 5.591 3.376 1.00 84.62 113 GLU A O 1
ATOM 867 N N . PHE A 1 114 ? 9.886 3.719 3.916 1.00 85.88 114 PHE A N 1
ATOM 868 C CA . PHE A 1 114 ? 8.710 2.968 4.313 1.00 85.88 114 PHE A CA 1
ATOM 869 C C . PHE A 1 114 ? 8.131 3.566 5.592 1.00 85.88 114 PHE A C 1
ATOM 871 O O . PHE A 1 114 ? 8.841 3.868 6.549 1.00 85.88 114 PHE A O 1
ATOM 878 N N . PHE A 1 115 ? 6.815 3.703 5.610 1.00 85.75 115 PHE A N 1
ATOM 879 C CA . PHE A 1 115 ? 6.074 4.139 6.770 1.00 85.75 115 PHE A CA 1
ATOM 880 C C . PHE A 1 115 ? 4.958 3.145 7.054 1.00 85.75 115 PHE A C 1
ATOM 882 O O . PHE A 1 115 ? 4.158 2.822 6.174 1.00 85.75 115 PHE A O 1
ATOM 889 N N . ALA A 1 116 ? 4.853 2.727 8.311 1.00 87.81 116 ALA A N 1
ATOM 890 C CA . ALA A 1 116 ? 3.717 1.968 8.799 1.00 87.81 116 ALA A CA 1
ATOM 891 C C . ALA A 1 116 ? 3.201 2.541 10.117 1.00 87.81 116 ALA A C 1
ATOM 893 O O . ALA A 1 116 ? 3.960 2.940 10.999 1.00 87.81 116 ALA A O 1
ATOM 894 N N . MET A 1 117 ? 1.881 2.537 10.270 1.00 85.69 117 MET A N 1
ATOM 895 C CA . MET A 1 117 ? 1.212 2.830 11.529 1.00 85.69 117 MET A CA 1
ATOM 896 C C . MET A 1 117 ? 0.130 1.791 11.796 1.00 85.69 117 MET A C 1
ATOM 898 O O . MET A 1 117 ? -0.550 1.345 10.878 1.00 85.69 117 MET A O 1
ATOM 902 N N . THR A 1 118 ? -0.065 1.438 13.064 1.00 87.88 118 THR A N 1
ATOM 903 C CA . THR A 1 118 ? -1.215 0.642 13.504 1.00 87.88 118 THR A CA 1
ATOM 904 C C . THR A 1 118 ? -1.985 1.427 14.549 1.00 87.88 118 THR A C 1
ATOM 906 O O . THR A 1 118 ? -1.394 2.026 15.448 1.00 87.88 118 THR A O 1
ATOM 909 N N . GLY A 1 119 ? -3.307 1.451 14.425 1.00 87.38 119 GLY A N 1
ATOM 910 C CA . GLY A 1 119 ? -4.171 2.199 15.326 1.00 87.38 119 GLY A CA 1
ATOM 911 C C . GLY A 1 119 ? -5.525 1.536 15.503 1.00 87.38 119 GLY A C 1
ATOM 912 O O . GLY A 1 119 ? -5.982 0.779 14.648 1.00 87.38 119 GLY A O 1
ATOM 913 N N . ALA A 1 120 ? -6.167 1.838 16.627 1.00 88.56 120 ALA A N 1
ATOM 914 C CA . ALA A 1 120 ? -7.520 1.376 16.897 1.00 88.56 120 ALA A CA 1
ATOM 915 C C . ALA A 1 120 ? -8.548 2.311 16.261 1.00 88.56 120 ALA A C 1
ATOM 917 O O . ALA A 1 120 ? -8.347 3.530 16.217 1.00 88.56 120 ALA A O 1
ATOM 918 N N . VAL A 1 121 ? -9.678 1.761 15.828 1.00 88.44 121 VAL A N 1
ATOM 919 C CA . VAL A 1 121 ? -10.833 2.566 15.421 1.00 88.44 121 VAL A CA 1
ATOM 920 C C . VAL A 1 121 ? -11.340 3.353 16.628 1.00 88.44 121 VAL A C 1
ATOM 922 O O . VAL A 1 121 ? -11.610 2.763 17.682 1.00 88.44 121 VAL A O 1
ATOM 925 N N . PRO A 1 122 ? -11.486 4.685 16.516 1.00 87.38 122 PRO A N 1
ATOM 926 C CA . PRO A 1 122 ? -11.964 5.495 17.613 1.00 87.38 122 PRO A CA 1
ATOM 927 C C . PRO A 1 122 ? -13.444 5.245 17.880 1.00 87.38 122 PRO A C 1
ATOM 929 O O . PRO A 1 122 ? -14.217 4.853 17.009 1.00 87.38 122 PRO A O 1
ATOM 932 N N . HIS A 1 123 ? -13.875 5.595 19.089 1.00 88.19 123 HIS A N 1
ATOM 933 C CA . HIS A 1 123 ? -15.296 5.612 19.410 1.00 88.19 123 HIS A CA 1
ATOM 934 C C . HIS A 1 123 ? -16.061 6.576 18.487 1.00 88.19 123 HIS A C 1
ATOM 936 O O . HIS A 1 123 ? -15.591 7.678 18.206 1.00 88.19 123 HIS A O 1
ATOM 942 N N . ASP A 1 124 ? -17.300 6.227 18.138 1.00 86.50 124 ASP A N 1
ATOM 943 C CA . ASP A 1 124 ? -18.211 6.983 17.257 1.00 86.50 124 ASP A CA 1
ATOM 944 C C . ASP A 1 124 ? -18.340 8.493 17.577 1.00 86.50 124 ASP A C 1
ATOM 946 O O . ASP A 1 124 ? -18.543 9.333 16.701 1.00 86.50 124 ASP A O 1
ATOM 950 N N . ARG A 1 125 ? -18.132 8.884 18.839 1.00 89.88 125 ARG A N 1
ATOM 951 C CA . ARG A 1 125 ? -18.139 10.297 19.249 1.00 89.88 125 ARG A CA 1
ATOM 952 C C . ARG A 1 125 ? -17.078 11.126 18.513 1.00 89.88 125 ARG A C 1
ATOM 954 O O . ARG A 1 125 ? -17.279 12.318 18.314 1.00 89.88 125 ARG A O 1
ATOM 961 N N . PHE A 1 126 ? -15.955 10.514 18.129 1.00 90.06 126 PHE A N 1
ATOM 962 C CA . PHE A 1 126 ? -14.882 11.176 17.387 1.00 90.06 126 PHE A CA 1
ATOM 963 C C . PHE A 1 126 ? -15.250 11.382 15.921 1.00 90.06 126 PHE A C 1
ATOM 965 O O . PHE A 1 126 ? -14.986 12.459 15.398 1.00 90.06 126 PHE A O 1
ATOM 972 N N . TYR A 1 127 ? -15.912 10.403 15.300 1.00 91.06 127 TYR A N 1
ATOM 973 C CA . TYR A 1 127 ? -16.479 10.542 13.959 1.00 91.06 127 TYR A CA 1
ATOM 974 C C . TYR A 1 127 ? -17.425 11.743 13.899 1.00 91.06 127 TYR A C 1
ATOM 976 O O . TYR A 1 127 ? -17.183 12.681 13.142 1.00 91.06 127 TYR A O 1
ATOM 984 N N . ARG A 1 128 ? -18.412 11.789 14.806 1.00 90.62 128 ARG A N 1
ATOM 985 C CA . ARG A 1 128 ? -19.353 12.916 14.916 1.00 90.62 128 ARG A CA 1
ATOM 986 C C . ARG A 1 128 ? -18.665 14.251 15.181 1.00 90.62 128 ARG A C 1
ATOM 988 O O . ARG A 1 128 ? -18.995 15.237 14.533 1.00 90.62 128 ARG A O 1
ATOM 995 N N . LYS A 1 129 ? -17.695 14.288 16.102 1.00 93.31 129 LYS A N 1
ATOM 996 C CA . LYS A 1 129 ? -16.939 15.509 16.426 1.00 93.31 129 LYS A CA 1
ATOM 997 C C . LYS A 1 129 ? -16.201 16.080 15.210 1.00 93.31 129 LYS A C 1
ATOM 999 O O . LYS A 1 129 ? -16.087 17.294 15.100 1.00 93.31 129 LYS A O 1
ATOM 1004 N N . LEU A 1 130 ? -15.675 15.217 14.343 1.00 92.69 130 LEU A N 1
ATOM 1005 C CA . LEU A 1 130 ? -14.902 15.609 13.162 1.00 92.69 130 LEU A CA 1
ATOM 1006 C C . LEU A 1 130 ? -15.756 15.731 11.889 1.00 92.69 130 LEU A C 1
ATOM 1008 O O . LEU A 1 130 ? -15.221 16.066 10.841 1.00 92.69 130 LEU A O 1
ATOM 1012 N N . GLY A 1 131 ? -17.063 15.458 11.966 1.00 91.94 131 GLY A N 1
ATOM 1013 C CA . GLY A 1 131 ? -17.958 15.478 10.807 1.00 91.94 131 GLY A CA 1
ATOM 1014 C C . GLY A 1 131 ? -17.773 14.300 9.842 1.00 91.94 131 GLY A C 1
ATOM 1015 O O . GLY A 1 131 ? -18.277 14.350 8.724 1.00 91.94 131 GLY A O 1
ATOM 1016 N N . TYR A 1 132 ? -17.082 13.234 10.255 1.00 89.75 132 TYR A N 1
ATOM 1017 C CA . TYR A 1 132 ? -16.890 12.034 9.439 1.00 89.75 132 TYR A CA 1
ATOM 1018 C C . TYR A 1 132 ? -17.986 11.000 9.688 1.00 89.75 132 TYR A C 1
ATOM 1020 O O . TYR A 1 132 ? -18.490 10.846 10.802 1.00 89.75 132 TYR A O 1
ATOM 1028 N N . ARG A 1 133 ? -18.314 10.232 8.647 1.00 84.31 133 ARG A N 1
ATOM 1029 C CA . ARG A 1 133 ? -19.253 9.106 8.720 1.00 84.31 133 ARG A CA 1
ATOM 1030 C C . ARG A 1 133 ? -18.521 7.768 8.763 1.00 84.31 133 ARG A C 1
ATOM 1032 O O . ARG A 1 133 ? -17.627 7.540 7.952 1.00 84.31 133 ARG A O 1
ATOM 1039 N N . ARG A 1 134 ? -18.925 6.889 9.679 1.00 81.19 134 ARG A N 1
ATOM 1040 C CA . ARG A 1 134 ? -18.271 5.598 9.954 1.00 81.19 134 ARG A CA 1
ATOM 1041 C C . ARG A 1 134 ? -18.419 4.559 8.840 1.00 81.19 134 ARG A C 1
ATOM 1043 O O . ARG A 1 134 ? -17.555 3.708 8.692 1.00 81.19 134 ARG A O 1
ATOM 1050 N N . ASP A 1 135 ? -19.490 4.652 8.065 1.00 78.25 135 ASP A N 1
ATOM 1051 C CA . ASP A 1 135 ? -19.762 3.796 6.907 1.00 78.25 135 ASP A CA 1
ATOM 1052 C C . ASP A 1 135 ? -18.992 4.222 5.645 1.00 78.25 135 ASP A C 1
ATOM 1054 O O . ASP A 1 135 ? -18.994 3.501 4.656 1.00 78.25 135 ASP A O 1
ATOM 1058 N N . MET A 1 136 ? -18.326 5.383 5.668 1.00 77.44 136 MET A N 1
ATOM 1059 C CA . MET A 1 136 ? -17.542 5.894 4.532 1.00 77.44 136 MET A CA 1
ATOM 1060 C C . MET A 1 136 ? -16.073 6.164 4.869 1.00 77.44 136 MET A C 1
ATOM 1062 O O . MET A 1 136 ? -15.249 6.242 3.966 1.00 77.44 136 MET A O 1
ATOM 1066 N N . HIS A 1 137 ? -15.730 6.332 6.148 1.00 83.81 137 HIS A N 1
ATOM 1067 C CA . HIS A 1 137 ? -14.390 6.734 6.568 1.00 83.81 137 HIS A CA 1
ATOM 1068 C C . HIS A 1 137 ? -13.807 5.754 7.583 1.00 83.81 137 HIS A C 1
ATOM 1070 O O . HIS A 1 137 ? -14.444 5.383 8.574 1.00 83.81 137 HIS A O 1
ATOM 1076 N N . VAL A 1 138 ? -12.534 5.426 7.399 1.00 83.75 138 VAL A N 1
ATOM 1077 C CA . VAL A 1 138 ? -11.723 4.759 8.416 1.00 83.75 138 VAL A CA 1
ATOM 1078 C C . VAL A 1 138 ? -10.929 5.832 9.152 1.00 83.75 138 VAL A C 1
ATOM 1080 O O . VAL A 1 138 ? -10.093 6.510 8.563 1.00 83.75 138 VAL A O 1
ATOM 1083 N N . LEU A 1 139 ? -11.206 6.008 10.444 1.00 87.19 139 LEU A N 1
ATOM 1084 C CA . LEU A 1 139 ? -10.376 6.808 11.337 1.00 87.19 139 LEU A CA 1
ATOM 1085 C C . LEU A 1 139 ? -9.557 5.856 12.200 1.00 87.19 139 LEU A C 1
ATOM 1087 O O . LEU A 1 139 ? -10.093 4.881 12.724 1.00 87.19 139 LEU A O 1
ATOM 1091 N N . THR A 1 140 ? -8.278 6.156 12.392 1.00 86.19 140 THR A N 1
ATOM 1092 C CA . THR A 1 140 ? -7.402 5.397 13.286 1.00 86.19 140 THR A CA 1
ATOM 1093 C C . THR A 1 140 ? -6.841 6.325 14.357 1.00 86.19 140 THR A C 1
ATOM 1095 O O . THR A 1 140 ? -6.394 7.439 14.087 1.00 86.19 140 THR A O 1
ATOM 1098 N N . GLN A 1 141 ? -6.901 5.886 15.613 1.00 83.75 141 GLN A N 1
ATOM 1099 C CA . GLN A 1 141 ? -6.211 6.527 16.725 1.00 83.75 141 GLN A CA 1
ATOM 1100 C C . GLN A 1 141 ? -4.894 5.808 16.965 1.00 83.75 141 GLN A C 1
ATOM 1102 O O . GLN A 1 141 ? -4.868 4.620 17.287 1.00 83.75 141 GLN A O 1
ATOM 1107 N N . PHE A 1 142 ? -3.804 6.556 16.845 1.00 76.88 142 PHE A N 1
ATOM 1108 C CA . PHE A 1 142 ? -2.459 6.076 17.118 1.00 76.88 142 PHE A CA 1
ATOM 1109 C C . PHE A 1 142 ? -1.805 6.919 18.214 1.00 76.88 142 PHE A C 1
ATOM 1111 O O . PHE A 1 142 ? -2.074 8.112 18.364 1.00 76.88 142 PHE A O 1
ATOM 1118 N N . ASN A 1 143 ? -0.938 6.288 19.006 1.00 68.81 143 ASN A N 1
ATOM 1119 C CA . ASN A 1 143 ? -0.151 6.969 20.025 1.00 68.81 143 ASN A CA 1
ATOM 1120 C C . ASN A 1 143 ? 1.278 7.143 19.509 1.00 68.81 143 ASN A C 1
ATOM 1122 O O . ASN A 1 143 ? 2.064 6.200 19.543 1.00 68.81 143 ASN A O 1
ATOM 1126 N N . ILE A 1 144 ? 1.621 8.367 19.094 1.00 65.81 144 ILE A N 1
ATOM 1127 C CA . ILE A 1 144 ? 2.954 8.733 18.580 1.00 65.81 144 ILE A CA 1
ATOM 1128 C C . ILE A 1 144 ? 4.097 8.272 19.501 1.00 65.81 144 ILE A C 1
ATOM 1130 O O . ILE A 1 144 ? 5.171 7.949 19.014 1.00 65.81 144 ILE A O 1
ATOM 1134 N N . ARG A 1 145 ? 3.879 8.191 20.822 1.00 58.12 145 ARG A N 1
ATOM 1135 C CA . ARG A 1 145 ? 4.916 7.799 21.794 1.00 58.12 145 ARG A CA 1
ATOM 1136 C C . ARG A 1 145 ? 5.058 6.288 22.007 1.00 58.12 145 ARG A C 1
ATOM 1138 O O . ARG A 1 145 ? 5.952 5.879 22.737 1.00 58.12 145 ARG A O 1
ATOM 1145 N N . ARG A 1 146 ? 4.159 5.465 21.459 1.00 53.25 146 ARG A N 1
ATOM 1146 C CA . ARG A 1 146 ? 4.161 3.995 21.620 1.00 53.25 146 ARG A CA 1
ATOM 1147 C C . ARG A 1 146 ? 4.260 3.234 20.301 1.00 53.25 146 ARG A C 1
ATOM 1149 O O . ARG A 1 146 ? 4.215 2.008 20.316 1.00 53.25 146 ARG A O 1
ATOM 1156 N N . ASN A 1 147 ? 4.380 3.936 19.182 1.00 50.81 147 ASN A N 1
ATOM 1157 C CA . ASN A 1 147 ? 4.540 3.282 17.897 1.00 50.81 147 ASN A CA 1
ATOM 1158 C C . ASN A 1 147 ? 5.986 2.818 17.731 1.00 50.81 147 ASN A C 1
ATOM 1160 O O . ASN A 1 147 ? 6.924 3.591 17.913 1.00 50.81 147 ASN A O 1
ATOM 1164 N N . VAL A 1 148 ? 6.138 1.548 17.371 1.00 41.22 148 VAL A N 1
ATOM 1165 C CA . VAL A 1 148 ? 7.371 1.033 16.787 1.00 41.22 148 VAL A CA 1
ATOM 1166 C C . VAL A 1 148 ? 7.380 1.536 15.346 1.00 41.22 148 VAL A C 1
ATOM 1168 O O . VAL A 1 148 ? 6.508 1.153 14.567 1.00 41.22 148 VAL A O 1
ATOM 1171 N N . MET A 1 149 ? 8.304 2.439 15.014 1.00 41.91 149 MET A N 1
ATOM 1172 C CA . MET A 1 149 ? 8.743 2.563 13.624 1.00 41.91 149 MET A CA 1
ATOM 1173 C C . MET A 1 149 ? 9.497 1.267 13.334 1.00 41.91 149 MET A C 1
ATOM 1175 O O . MET A 1 149 ? 10.490 0.990 14.009 1.00 41.91 149 MET A O 1
ATOM 1179 N N . LEU A 1 150 ? 8.933 0.430 12.463 1.00 37.03 150 LEU A N 1
ATOM 1180 C CA . LEU A 1 150 ? 9.614 -0.754 11.943 1.00 37.03 150 LEU A CA 1
ATOM 1181 C C . LEU A 1 150 ? 10.534 -0.336 10.803 1.00 37.03 150 LEU A C 1
ATOM 1183 O O . LEU A 1 150 ? 10.060 0.468 9.969 1.00 37.03 150 LEU A O 1
#

Foldseek 3Di:
DDDWDKDKDFQVVCVPPPVQDFDWDDAPVFIDTFDFAFDDDDPPPDDPVPPDPGRMGITTGDPVRVVRRVPPDDDDDPVNDDDDQFDDFFDKDKDKDFDPVQWDDDSHGIDGDIDMDIFTQDDVVVCVVVVHDGSVDGDGDGDPVPDDGD

pLDDT: mean 76.65, std 14.13, range [37.03, 93.31]

Secondary structure (DSSP, 8-state):
-PPPPEEEE-HHHHTT-SSSS--EEE-SSSEEEPPEEE--S---SS--TT------EEEEEPHHHHHHSTTT--PPPGGG----SSPPTT-EEEEEE--GGGEEE-SS-EEE--EEEEEEPPPHHHHHHHT--TTT----B--TTT----